Protein AF-A0A8T6UD30-F1 (afdb_monomer)

Structure (mmCIF, N/CA/C/O backbone):
data_AF-A0A8T6UD30-F1
#
_entry.id   AF-A0A8T6UD30-F1
#
loop_
_atom_site.group_PDB
_atom_site.id
_atom_site.type_symbol
_atom_site.label_atom_id
_atom_site.label_alt_id
_atom_site.label_comp_id
_atom_site.label_asym_id
_atom_site.label_entity_id
_atom_site.label_seq_id
_atom_site.pdbx_PDB_ins_code
_atom_site.Cartn_x
_atom_site.Cartn_y
_atom_site.Cartn_z
_atom_site.occupancy
_atom_site.B_iso_or_equiv
_atom_site.auth_seq_id
_atom_site.auth_comp_id
_atom_site.auth_asym_id
_atom_site.auth_atom_id
_atom_site.pdbx_PDB_model_num
ATOM 1 N N . ALA A 1 1 ? 26.776 2.220 4.655 1.00 67.19 1 ALA A N 1
ATOM 2 C CA . ALA A 1 1 ? 25.823 1.754 3.626 1.00 67.19 1 ALA A CA 1
ATOM 3 C C . ALA A 1 1 ? 24.417 1.831 4.207 1.00 67.19 1 ALA A C 1
ATOM 5 O O . ALA A 1 1 ? 24.242 1.425 5.348 1.00 67.19 1 ALA A O 1
ATOM 6 N N . GLN A 1 2 ? 23.453 2.411 3.491 1.00 80.06 2 GLN A N 1
ATOM 7 C CA . GLN A 1 2 ? 22.073 2.538 3.967 1.00 80.06 2 GLN A CA 1
ATOM 8 C C . GLN A 1 2 ? 21.294 1.265 3.616 1.00 80.06 2 GLN A C 1
ATOM 10 O O . GLN A 1 2 ? 21.245 0.878 2.449 1.00 80.06 2 GLN A O 1
ATOM 15 N N . SER A 1 3 ? 20.715 0.599 4.614 1.00 85.44 3 SER A N 1
ATOM 16 C CA . SER A 1 3 ? 19.908 -0.604 4.391 1.00 85.44 3 SER A CA 1
ATOM 17 C C . SER A 1 3 ? 18.579 -0.241 3.724 1.00 85.44 3 SER A C 1
ATOM 19 O O . SER A 1 3 ? 17.870 0.645 4.199 1.00 85.44 3 SER A O 1
ATOM 21 N N . LYS A 1 4 ? 18.230 -0.931 2.631 1.00 92.06 4 LYS A N 1
ATOM 22 C CA . LYS A 1 4 ? 16.924 -0.795 1.966 1.00 92.06 4 LYS A CA 1
ATOM 23 C C . LYS A 1 4 ? 15.877 -1.658 2.666 1.00 92.06 4 LYS A C 1
ATOM 25 O O . LYS A 1 4 ? 16.174 -2.786 3.058 1.00 92.06 4 LYS A O 1
ATOM 30 N N . THR A 1 5 ? 14.645 -1.168 2.755 1.00 94.12 5 THR A N 1
ATOM 31 C CA . THR A 1 5 ? 13.505 -1.961 3.241 1.00 94.12 5 THR A CA 1
ATOM 32 C C . THR A 1 5 ? 13.195 -3.118 2.285 1.00 94.12 5 THR A C 1
ATOM 34 O O . THR A 1 5 ? 13.519 -3.046 1.099 1.00 94.12 5 THR A O 1
ATOM 37 N N . SER A 1 6 ? 12.567 -4.187 2.786 1.00 94.75 6 SER A N 1
ATOM 38 C CA . SER A 1 6 ? 12.199 -5.362 1.978 1.00 94.75 6 SER A CA 1
ATOM 39 C C . SER A 1 6 ? 11.309 -4.990 0.790 1.00 94.75 6 SER A C 1
ATOM 41 O O . SER A 1 6 ? 11.671 -5.283 -0.344 1.00 94.75 6 SER A O 1
ATOM 43 N N . MET A 1 7 ? 10.230 -4.230 1.020 1.00 94.81 7 MET A N 1
ATOM 44 C CA . MET A 1 7 ? 9.329 -3.812 -0.063 1.00 94.81 7 MET A CA 1
ATOM 45 C C . MET A 1 7 ? 10.035 -2.986 -1.147 1.00 94.81 7 MET A C 1
ATOM 47 O O . MET A 1 7 ? 9.715 -3.129 -2.321 1.00 94.81 7 MET A O 1
ATOM 51 N N . LEU A 1 8 ? 11.013 -2.138 -0.793 1.00 93.56 8 LEU A N 1
ATOM 52 C CA . LEU A 1 8 ? 11.779 -1.402 -1.804 1.00 93.56 8 LEU A CA 1
ATOM 53 C C . LEU A 1 8 ? 12.608 -2.358 -2.673 1.00 93.56 8 LEU A C 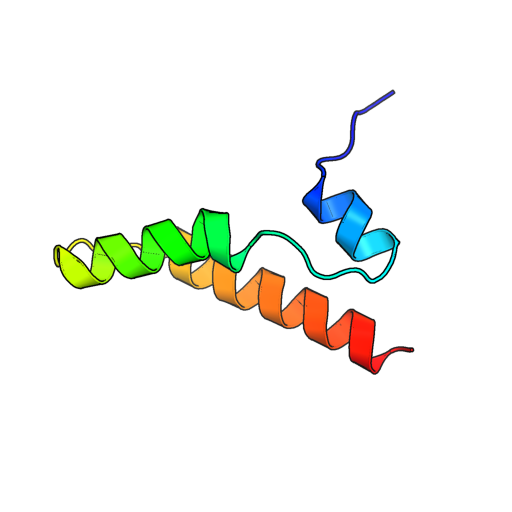1
ATOM 55 O O . LEU A 1 8 ? 12.666 -2.192 -3.887 1.00 93.56 8 LEU A O 1
ATOM 59 N N . GLN A 1 9 ? 13.215 -3.379 -2.066 1.00 94.31 9 GLN A N 1
ATOM 60 C CA . GLN A 1 9 ? 13.948 -4.406 -2.808 1.00 94.31 9 GLN A CA 1
ATOM 61 C C . GLN A 1 9 ? 13.021 -5.244 -3.701 1.00 94.31 9 GLN A C 1
ATOM 63 O O . GLN A 1 9 ? 13.442 -5.661 -4.779 1.00 94.31 9 GLN A O 1
ATOM 68 N N . ASP A 1 10 ? 11.782 -5.503 -3.276 1.00 94.38 10 ASP A N 1
ATOM 69 C CA . ASP A 1 10 ? 10.787 -6.203 -4.095 1.00 94.38 10 ASP A CA 1
ATOM 70 C C . ASP A 1 10 ? 10.373 -5.375 -5.310 1.00 94.38 10 ASP A C 1
ATOM 72 O O . ASP A 1 10 ? 10.402 -5.898 -6.425 1.00 94.38 10 ASP A O 1
ATOM 76 N N . LEU A 1 11 ? 10.119 -4.074 -5.131 1.00 91.69 11 LEU A N 1
ATOM 77 C CA . LEU A 1 11 ? 9.835 -3.156 -6.238 1.00 91.69 11 LEU A CA 1
ATOM 78 C C . LEU A 1 11 ? 10.993 -3.104 -7.244 1.00 91.69 11 LEU A C 1
ATOM 80 O O . LEU A 1 11 ? 10.771 -3.239 -8.443 1.00 91.69 11 LEU A O 1
ATOM 84 N N . GLU A 1 12 ? 12.238 -2.977 -6.777 1.00 91.00 12 GLU A N 1
ATOM 85 C CA . GLU A 1 12 ? 13.425 -2.947 -7.650 1.00 91.00 12 GLU A CA 1
ATOM 86 C C . GLU A 1 12 ? 13.633 -4.252 -8.433 1.00 91.00 12 GLU A C 1
ATOM 88 O O . GLU A 1 12 ? 14.225 -4.245 -9.511 1.00 91.00 12 GLU A O 1
ATOM 93 N N . ARG A 1 13 ? 13.144 -5.380 -7.908 1.00 91.12 13 ARG A N 1
ATOM 94 C CA . ARG A 1 13 ? 13.213 -6.695 -8.563 1.00 91.12 13 ARG A CA 1
ATOM 95 C C . ARG A 1 13 ? 11.946 -7.030 -9.362 1.00 91.12 13 ARG A C 1
ATOM 97 O O . ARG A 1 13 ? 11.898 -8.077 -10.014 1.00 91.12 13 ARG A O 1
ATOM 104 N N . GLY A 1 14 ? 10.938 -6.156 -9.327 1.00 89.00 14 GLY A N 1
ATOM 105 C CA . GLY A 1 14 ? 9.630 -6.355 -9.946 1.00 89.00 14 GLY A CA 1
ATOM 106 C C . GLY A 1 14 ? 8.888 -7.568 -9.383 1.00 89.00 14 GLY A C 1
ATOM 107 O O . GLY A 1 14 ? 8.348 -8.365 -10.147 1.00 89.00 14 GLY A O 1
ATOM 108 N N . ARG A 1 15 ? 8.933 -7.749 -8.061 1.00 91.50 15 ARG A N 1
ATOM 109 C CA . ARG A 1 15 ? 8.127 -8.727 -7.321 1.00 91.50 15 ARG A CA 1
ATOM 110 C C . ARG A 1 15 ? 6.967 -8.027 -6.624 1.00 91.50 15 ARG A C 1
ATOM 112 O O . ARG A 1 15 ? 7.058 -6.842 -6.315 1.00 91.50 15 ARG A O 1
ATOM 119 N N . ALA A 1 16 ? 5.910 -8.782 -6.338 1.00 93.00 16 ALA A N 1
ATOM 120 C CA . ALA A 1 16 ? 4.840 -8.313 -5.465 1.00 93.00 16 ALA A CA 1
ATOM 121 C C . ALA A 1 16 ? 5.387 -8.011 -4.058 1.00 93.00 16 ALA A C 1
ATOM 123 O O . ALA A 1 16 ? 6.209 -8.772 -3.541 1.00 93.00 16 ALA A O 1
ATOM 124 N N . THR A 1 17 ? 4.933 -6.914 -3.453 1.00 96.75 17 THR A N 1
ATOM 125 C CA . THR A 1 17 ? 5.276 -6.526 -2.081 1.00 96.75 17 THR A CA 1
ATOM 126 C C . THR A 1 17 ? 4.265 -7.075 -1.071 1.00 96.75 17 THR A C 1
ATOM 128 O O . THR A 1 17 ? 3.189 -7.564 -1.413 1.00 96.75 17 THR A O 1
ATOM 131 N N . GLU A 1 18 ? 4.578 -6.934 0.216 1.00 97.25 18 GLU A N 1
ATOM 132 C CA . GLU A 1 18 ? 3.693 -7.313 1.325 1.00 97.25 18 GLU A CA 1
ATOM 133 C C . GLU A 1 18 ? 2.675 -6.210 1.701 1.00 97.25 18 GLU A C 1
ATOM 135 O O . GLU A 1 18 ? 2.034 -6.290 2.754 1.00 97.25 18 GLU A O 1
ATOM 140 N N . ILE A 1 19 ? 2.508 -5.160 0.878 1.00 97.50 19 ILE A N 1
ATOM 141 C CA . ILE A 1 19 ? 1.722 -3.959 1.225 1.00 97.50 19 ILE A CA 1
ATOM 142 C C . ILE A 1 19 ? 0.280 -4.275 1.653 1.00 97.50 19 ILE A C 1
ATOM 144 O O . ILE A 1 19 ? -0.249 -3.654 2.581 1.00 97.50 19 ILE A O 1
ATOM 148 N N . ASP A 1 20 ? -0.342 -5.273 1.027 1.00 97.38 20 ASP A N 1
ATOM 149 C CA . ASP A 1 20 ? -1.712 -5.699 1.316 1.00 97.38 20 ASP A CA 1
ATOM 150 C C . ASP A 1 20 ? -1.842 -6.389 2.674 1.00 97.38 20 ASP A C 1
ATOM 152 O O . ASP A 1 20 ? -2.844 -6.218 3.373 1.00 97.38 20 ASP A O 1
ATOM 156 N N . HIS A 1 21 ? -0.811 -7.126 3.079 1.00 97.38 21 HIS A N 1
ATOM 157 C CA . HIS A 1 21 ? -0.779 -7.823 4.360 1.00 97.38 21 HIS A CA 1
ATOM 158 C C . HIS A 1 21 ? -0.404 -6.892 5.513 1.00 97.38 21 HIS A C 1
ATOM 160 O O . HIS A 1 21 ? -0.877 -7.090 6.629 1.00 97.38 21 HIS A O 1
ATOM 166 N N . LEU A 1 22 ? 0.393 -5.854 5.247 1.00 97.19 22 LEU A N 1
ATOM 167 C CA . LEU A 1 22 ? 0.818 -4.884 6.254 1.00 97.19 22 LEU A CA 1
ATOM 168 C C . LEU A 1 22 ? -0.164 -3.707 6.346 1.00 97.19 22 LEU A C 1
ATOM 170 O O . LEU A 1 22 ? -1.023 -3.654 7.227 1.00 97.19 22 LEU A O 1
ATOM 174 N N . THR A 1 23 ? -0.073 -2.751 5.423 1.00 98.19 23 THR A N 1
ATOM 175 C CA . THR A 1 23 ? -0.919 -1.549 5.431 1.00 98.19 23 THR A CA 1
ATOM 176 C C . THR A 1 23 ? -2.362 -1.873 5.049 1.00 98.19 23 THR A C 1
ATOM 17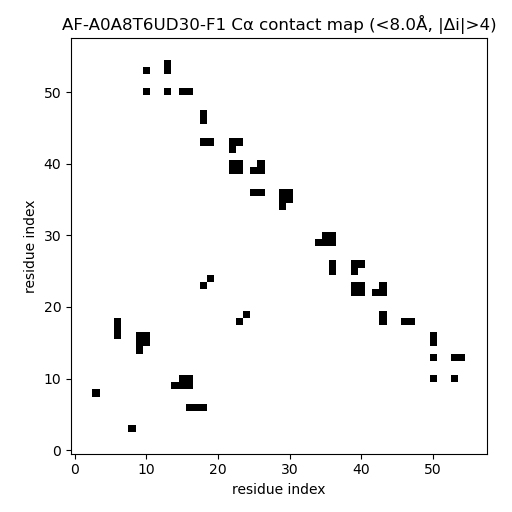8 O O . THR A 1 23 ? -3.292 -1.300 5.618 1.00 98.19 23 THR A O 1
ATOM 181 N N . GLY A 1 24 ? -2.572 -2.828 4.139 1.00 98.31 24 GLY A N 1
ATOM 182 C CA . GLY A 1 24 ? -3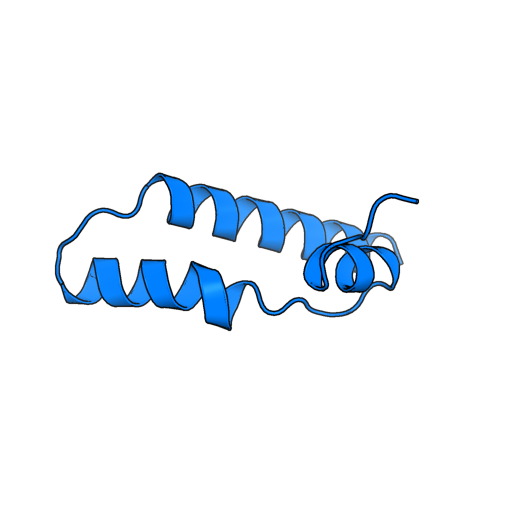.911 -3.294 3.775 1.00 98.31 24 GLY A CA 1
ATOM 183 C C . GLY A 1 24 ? -4.671 -3.903 4.954 1.00 98.31 24 GLY A C 1
ATOM 184 O O . GLY A 1 24 ? -5.859 -3.614 5.122 1.00 98.31 24 GLY A O 1
ATOM 185 N N . ALA A 1 25 ? -3.993 -4.644 5.837 1.00 98.56 25 ALA A N 1
ATOM 186 C CA . ALA A 1 25 ? -4.604 -5.160 7.061 1.00 98.56 25 ALA A CA 1
ATOM 187 C C . ALA A 1 25 ? -5.045 -4.032 8.004 1.00 98.56 25 ALA A C 1
ATOM 189 O O . ALA A 1 25 ? -6.171 -4.066 8.498 1.00 98.56 25 ALA A O 1
ATOM 190 N N . VAL A 1 26 ? -4.219 -2.997 8.197 1.00 98.50 26 VAL A N 1
ATOM 191 C CA . VAL A 1 26 ? -4.578 -1.824 9.018 1.00 98.50 26 VAL A CA 1
ATOM 192 C C . VAL A 1 26 ? -5.821 -1.121 8.469 1.00 98.50 26 VAL A C 1
ATOM 194 O O . VAL A 1 26 ? -6.735 -0.805 9.229 1.00 98.50 26 VAL A O 1
ATOM 197 N N . VAL A 1 27 ? -5.894 -0.913 7.150 1.00 98.75 27 VAL A N 1
ATOM 198 C CA . VAL A 1 27 ? -7.061 -0.285 6.507 1.00 98.75 27 VAL A CA 1
ATOM 199 C C . VAL A 1 27 ? -8.317 -1.139 6.688 1.00 98.75 27 VAL A C 1
ATOM 201 O O . VAL A 1 27 ? -9.374 -0.609 7.038 1.00 98.75 27 VAL A O 1
ATOM 204 N N . ARG A 1 28 ? -8.207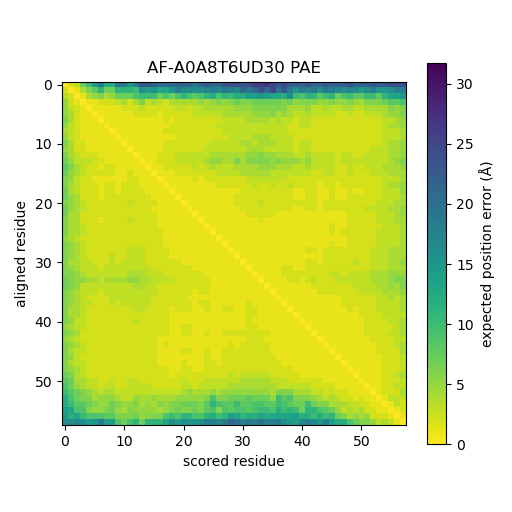 -2.460 6.497 1.00 98.62 28 ARG A N 1
ATOM 205 C CA . ARG A 1 28 ? -9.320 -3.398 6.683 1.00 98.62 28 ARG A CA 1
ATOM 206 C C . ARG A 1 28 ? -9.827 -3.389 8.126 1.00 98.62 28 ARG A C 1
ATOM 208 O O . ARG A 1 28 ? -11.020 -3.186 8.335 1.00 98.62 28 ARG A O 1
ATOM 215 N N . TYR A 1 29 ? -8.937 -3.522 9.109 1.00 98.62 29 TYR A N 1
ATOM 216 C CA . TYR A 1 29 ? -9.317 -3.484 10.522 1.00 98.62 29 TYR A CA 1
ATOM 217 C C . TYR A 1 29 ? -9.891 -2.126 10.935 1.00 98.62 29 TYR A C 1
ATOM 219 O O . TYR A 1 29 ? -10.884 -2.078 11.657 1.00 98.62 29 TYR A O 1
ATOM 227 N N . GLY A 1 30 ? -9.329 -1.019 10.439 1.00 98.56 30 GLY A N 1
ATOM 228 C CA . GLY A 1 30 ? -9.879 0.318 10.668 1.00 98.56 30 GLY A CA 1
ATOM 229 C C . GLY A 1 30 ? -11.326 0.424 10.187 1.00 98.56 30 GLY A C 1
ATOM 230 O O . GLY A 1 30 ? -12.195 0.866 10.934 1.00 98.56 30 GLY A O 1
ATOM 231 N N . ARG A 1 31 ? -11.620 -0.089 8.986 1.00 98.50 31 ARG A N 1
ATOM 232 C CA . ARG A 1 31 ? -12.988 -0.143 8.452 1.00 98.50 31 ARG A CA 1
ATOM 233 C C . ARG A 1 31 ? -13.919 -0.995 9.318 1.00 98.50 31 ARG A C 1
ATOM 235 O O . AR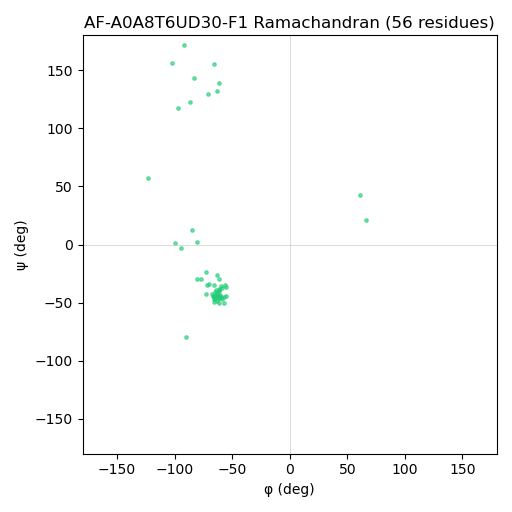G A 1 31 ? -15.021 -0.549 9.615 1.00 98.50 31 ARG A O 1
ATOM 242 N N . GLU A 1 32 ? -13.485 -2.185 9.732 1.00 98.69 32 GLU A N 1
ATOM 243 C CA . GLU A 1 32 ? -14.269 -3.086 10.597 1.00 98.69 32 GLU A CA 1
ATOM 244 C C . GLU A 1 32 ? -14.596 -2.461 11.964 1.00 98.69 32 GLU A C 1
ATOM 246 O O . GLU A 1 32 ? -15.628 -2.769 12.555 1.00 98.69 32 GLU A O 1
ATOM 251 N N . LYS A 1 33 ? -13.729 -1.576 12.470 1.00 98.56 33 LYS A N 1
ATOM 252 C CA . LYS A 1 33 ? -13.881 -0.912 13.774 1.00 98.56 33 LYS A CA 1
ATOM 253 C C . LYS A 1 33 ? -14.430 0.514 13.693 1.00 98.56 33 LYS A C 1
ATOM 255 O O . LYS A 1 33 ? -14.551 1.161 14.727 1.00 98.56 33 LYS A O 1
ATOM 260 N N . GLY A 1 34 ? -14.737 1.018 12.498 1.00 98.44 34 GLY A N 1
ATOM 261 C CA . GLY A 1 34 ? -15.170 2.406 12.308 1.00 98.44 34 GLY A CA 1
ATOM 262 C C . GLY A 1 34 ? -14.087 3.450 12.620 1.00 98.44 34 GLY A C 1
ATOM 263 O O . GLY A 1 34 ? -14.413 4.604 12.877 1.00 98.44 34 GLY A O 1
ATOM 264 N N . VAL A 1 35 ? -12.806 3.065 12.602 1.00 98.69 35 VAL A N 1
ATOM 265 C CA . VAL A 1 35 ? -11.662 3.955 12.842 1.00 98.69 35 VAL A CA 1
ATOM 266 C C . VAL A 1 35 ? -11.086 4.422 11.498 1.00 98.69 35 VAL A C 1
ATOM 268 O O . VAL A 1 35 ? -10.595 3.594 10.722 1.00 98.69 35 VAL A O 1
ATOM 271 N N . PRO A 1 36 ? -11.099 5.734 11.196 1.00 98.25 36 PRO A N 1
ATOM 272 C CA . PRO A 1 36 ? -10.513 6.256 9.967 1.00 98.25 36 PRO A CA 1
ATOM 273 C C . PRO A 1 36 ? -9.001 6.009 9.894 1.00 98.25 36 PRO A C 1
ATOM 275 O O . PRO A 1 36 ? -8.257 6.329 10.817 1.00 98.25 36 PRO A O 1
ATOM 278 N N . THR A 1 37 ?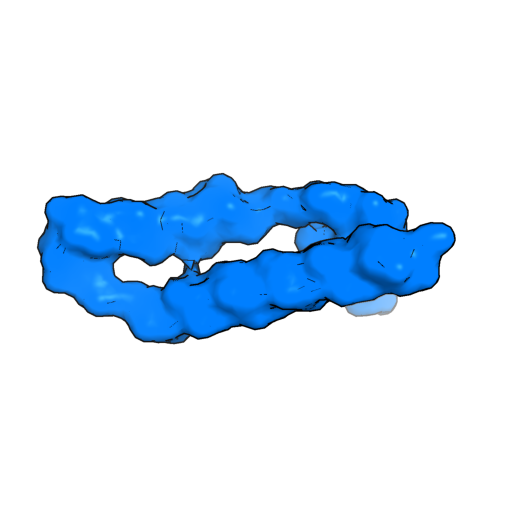 -8.528 5.504 8.752 1.00 98.69 37 THR A N 1
ATOM 279 C CA . THR A 1 37 ? -7.099 5.263 8.478 1.00 98.69 37 THR A CA 1
ATOM 280 C C . THR A 1 37 ? -6.635 6.015 7.218 1.00 98.69 37 THR A C 1
ATOM 282 O O . THR A 1 37 ? -6.157 5.399 6.259 1.00 98.69 37 THR A O 1
ATOM 285 N N . PRO A 1 38 ? -6.781 7.356 7.162 1.00 98.44 38 PRO A N 1
ATOM 286 C CA . PRO A 1 38 ? -6.614 8.122 5.924 1.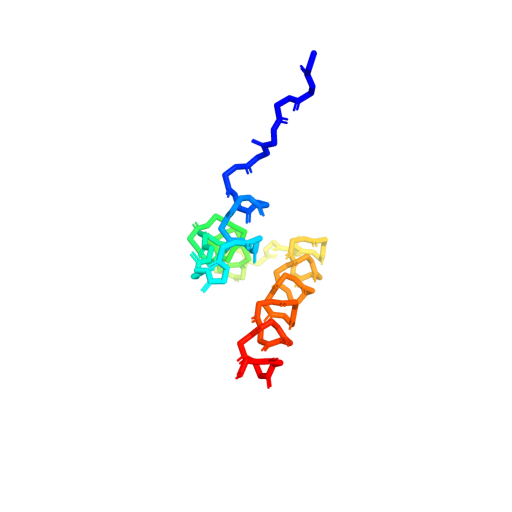0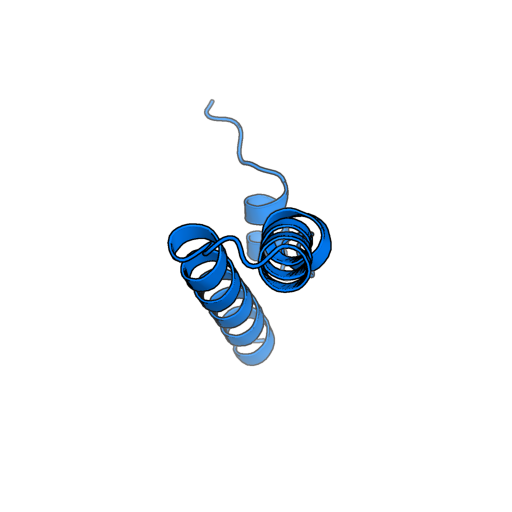0 98.44 38 PRO A CA 1
ATOM 287 C C . PRO A 1 38 ? -5.204 8.002 5.335 1.00 98.44 38 PRO A C 1
ATOM 289 O O . PRO A 1 38 ? -5.054 7.746 4.143 1.00 98.44 38 PRO A O 1
ATOM 292 N N . VAL A 1 39 ? -4.165 8.093 6.170 1.00 98.62 39 VAL A N 1
ATOM 293 C CA . VAL A 1 39 ? -2.768 7.988 5.716 1.00 98.62 39 VAL A CA 1
ATOM 294 C C . VAL A 1 39 ? -2.457 6.587 5.188 1.00 98.62 39 VAL A C 1
ATOM 296 O O . VAL A 1 39 ? -1.927 6.451 4.089 1.00 98.62 39 VAL A O 1
ATOM 299 N N . CYS A 1 40 ? -2.846 5.538 5.920 1.00 98.44 40 CYS A N 1
ATOM 300 C CA . CYS A 1 40 ? -2.644 4.154 5.480 1.00 98.44 40 CYS A CA 1
ATOM 301 C C . CYS A 1 40 ? -3.395 3.861 4.175 1.00 98.44 40 CYS A C 1
ATOM 303 O O . CYS A 1 40 ? -2.853 3.217 3.283 1.00 98.44 40 CYS A O 1
ATOM 305 N N . SER A 1 41 ? -4.615 4.385 4.030 1.00 98.56 41 SER A N 1
ATOM 306 C CA . SER A 1 41 ? -5.419 4.232 2.814 1.00 98.56 41 SER A CA 1
ATOM 307 C C . SER A 1 41 ? -4.758 4.888 1.601 1.00 98.56 41 SER A C 1
ATOM 309 O O . SER A 1 41 ? -4.740 4.301 0.519 1.00 98.56 41 SER A O 1
ATOM 311 N N . THR A 1 42 ? -4.188 6.082 1.775 1.00 98.62 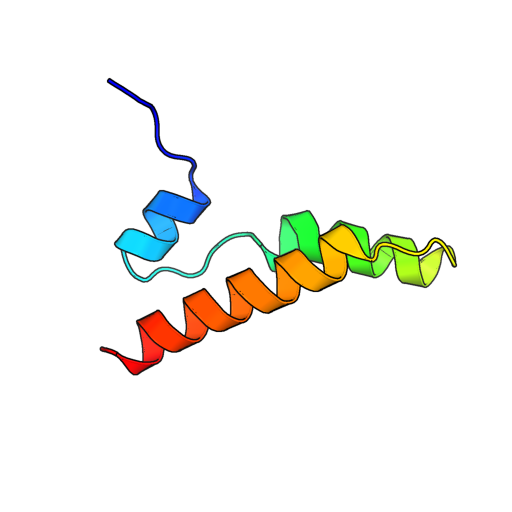42 THR A N 1
ATOM 312 C CA . THR A 1 42 ? -3.442 6.774 0.718 1.00 98.62 42 THR A CA 1
ATOM 313 C C . THR A 1 42 ? -2.169 6.015 0.354 1.00 98.62 42 THR A C 1
ATOM 315 O O . THR A 1 42 ? -1.952 5.729 -0.822 1.00 98.62 42 THR A O 1
ATOM 318 N N . LEU A 1 43 ? -1.359 5.620 1.342 1.00 97.88 43 LEU A N 1
ATOM 319 C CA . LEU A 1 43 ? -0.109 4.888 1.103 1.00 97.88 43 LEU A CA 1
ATOM 320 C C . LEU A 1 43 ? -0.348 3.547 0.404 1.00 97.88 43 LEU A C 1
ATOM 322 O O . LEU A 1 43 ? 0.332 3.244 -0.573 1.00 97.88 43 LEU A O 1
ATOM 326 N N . LEU A 1 44 ? -1.358 2.789 0.836 1.00 98.31 44 LEU A N 1
ATOM 327 C CA . LEU A 1 44 ? -1.757 1.535 0.197 1.00 98.31 44 LEU A CA 1
ATOM 328 C C . LEU A 1 44 ? -2.059 1.731 -1.296 1.00 98.31 44 LEU A C 1
ATOM 330 O O . LEU A 1 44 ? -1.617 0.947 -2.131 1.00 98.31 44 LEU A O 1
ATOM 334 N N . ARG A 1 45 ? -2.797 2.792 -1.650 1.00 98.12 45 ARG A N 1
ATOM 335 C CA . ARG A 1 45 ? -3.138 3.093 -3.050 1.00 98.12 45 ARG A CA 1
ATOM 336 C C . ARG A 1 45 ? -1.912 3.484 -3.871 1.00 98.12 45 ARG A C 1
ATOM 338 O O . ARG A 1 45 ? -1.793 3.026 -5.003 1.00 98.12 45 ARG A O 1
ATOM 345 N N . LEU A 1 46 ? -1.024 4.301 -3.307 1.00 97.50 46 LEU A N 1
ATOM 346 C CA . LEU A 1 46 ? 0.192 4.756 -3.984 1.00 97.50 46 LEU A CA 1
ATOM 347 C C . LEU A 1 46 ? 1.157 3.601 -4.259 1.00 97.50 46 LEU A C 1
ATOM 349 O O . LEU A 1 46 ? 1.651 3.477 -5.376 1.00 97.50 46 LEU A O 1
ATOM 353 N N . VAL A 1 47 ? 1.388 2.727 -3.278 1.00 95.94 47 VAL A N 1
ATOM 354 C CA . VAL A 1 47 ? 2.283 1.575 -3.459 1.00 95.94 47 VAL A CA 1
ATOM 355 C C . VAL A 1 47 ? 1.703 0.594 -4.474 1.00 95.94 47 VAL A C 1
ATOM 357 O O . VAL A 1 47 ? 2.409 0.224 -5.404 1.00 95.94 47 VAL A O 1
ATOM 360 N N . ARG A 1 48 ? 0.402 0.278 -4.397 1.00 95.50 48 ARG A N 1
ATOM 361 C CA . ARG A 1 48 ? -0.264 -0.557 -5.412 1.00 95.50 48 ARG A CA 1
ATOM 362 C C . ARG A 1 48 ? -0.180 0.038 -6.816 1.00 95.50 48 ARG A C 1
ATOM 364 O O . ARG A 1 48 ? -0.099 -0.703 -7.787 1.00 95.50 48 ARG A O 1
ATOM 371 N N . ALA A 1 49 ? -0.278 1.363 -6.949 1.00 95.25 49 ALA A N 1
ATOM 372 C CA . ALA A 1 49 ? -0.096 2.027 -8.239 1.00 95.25 49 ALA A CA 1
ATOM 373 C C . ALA A 1 49 ? 1.336 1.848 -8.743 1.00 95.25 49 ALA A C 1
ATOM 375 O O . ALA A 1 49 ? 1.529 1.405 -9.868 1.00 95.25 49 ALA A O 1
ATOM 376 N N . ARG A 1 50 ? 2.324 2.068 -7.873 1.00 94.19 50 ARG A N 1
ATOM 377 C CA . ARG A 1 50 ? 3.730 1.882 -8.222 1.00 94.19 50 ARG A CA 1
ATOM 378 C C . ARG A 1 50 ? 4.067 0.441 -8.610 1.00 94.19 50 ARG A C 1
ATOM 380 O O . ARG A 1 50 ? 4.857 0.246 -9.525 1.00 94.19 50 ARG A O 1
ATOM 387 N N . GLU A 1 51 ? 3.493 -0.549 -7.930 1.00 92.69 51 GLU A N 1
ATOM 388 C CA . GLU A 1 51 ? 3.645 -1.963 -8.293 1.00 92.69 51 GLU A CA 1
ATOM 389 C C . GLU A 1 51 ? 3.100 -2.247 -9.693 1.00 92.69 51 GLU A C 1
ATOM 391 O O . GLU A 1 51 ? 3.788 -2.889 -10.481 1.00 92.69 51 GLU A O 1
ATOM 396 N N . ARG A 1 52 ? 1.904 -1.737 -10.024 1.00 90.88 52 ARG A N 1
ATOM 397 C CA . ARG A 1 52 ? 1.316 -1.901 -11.362 1.00 90.88 52 ARG A CA 1
ATOM 398 C C . ARG A 1 52 ? 2.161 -1.239 -12.443 1.00 90.88 52 ARG A C 1
ATOM 400 O O . ARG A 1 52 ? 2.514 -1.911 -13.400 1.00 90.88 52 ARG A O 1
ATOM 407 N N . ASP A 1 53 ? 2.575 0.013 -12.241 1.00 90.75 53 ASP A N 1
ATOM 408 C CA . ASP A 1 53 ? 3.403 0.741 -13.213 1.00 90.75 53 ASP A CA 1
ATOM 409 C C . ASP A 1 53 ? 4.704 -0.014 -13.549 1.00 90.75 53 ASP A C 1
ATOM 411 O O . ASP A 1 53 ? 5.190 0.041 -14.674 1.00 90.75 53 ASP A O 1
ATOM 415 N N . LEU A 1 54 ? 5.290 -0.715 -12.571 1.00 85.06 54 LEU A N 1
ATOM 416 C CA . LEU A 1 54 ? 6.511 -1.506 -12.760 1.00 85.06 54 LEU A CA 1
ATOM 417 C C . LEU A 1 54 ? 6.266 -2.846 -13.465 1.00 85.06 54 LEU A C 1
ATOM 419 O O . LEU A 1 54 ? 7.173 -3.347 -14.129 1.00 85.06 54 LEU A O 1
ATOM 423 N N . VAL A 1 55 ? 5.080 -3.435 -13.300 1.00 79.19 55 VAL A N 1
ATOM 424 C CA . VAL A 1 55 ? 4.663 -4.634 -14.041 1.00 79.19 55 VAL A CA 1
ATOM 425 C C . VAL A 1 55 ? 4.354 -4.274 -15.493 1.00 79.19 55 VAL A C 1
ATOM 427 O O . VAL A 1 55 ? 4.799 -4.985 -16.385 1.00 79.19 55 VAL A O 1
ATOM 430 N N . ASP A 1 56 ? 3.661 -3.159 -15.726 1.00 78.38 56 ASP A N 1
ATOM 431 C CA . ASP A 1 56 ? 3.239 -2.720 -17.061 1.00 78.38 56 ASP A CA 1
ATOM 432 C C . ASP A 1 56 ? 4.406 -2.183 -17.913 1.00 78.38 56 ASP A C 1
ATOM 434 O O . ASP A 1 56 ? 4.341 -2.189 -19.139 1.00 78.38 56 ASP A O 1
ATOM 438 N N . ALA A 1 57 ? 5.488 -1.717 -17.280 1.00 75.00 57 ALA A N 1
ATOM 439 C CA . ALA A 1 57 ? 6.702 -1.258 -17.959 1.00 75.00 57 ALA A CA 1
ATOM 440 C C . ALA A 1 57 ? 7.652 -2.394 -18.405 1.00 75.00 57 ALA A C 1
ATOM 442 O O . ALA A 1 57 ? 8.744 -2.104 -18.903 1.00 75.00 57 ALA A O 1
ATOM 443 N N . ARG A 1 58 ? 7.282 -3.660 -18.182 1.00 61.84 58 ARG A N 1
ATOM 444 C CA . ARG A 1 58 ? 8.057 -4.859 -18.533 1.00 61.84 58 ARG A CA 1
ATOM 445 C C . ARG A 1 58 ? 7.519 -5.525 -19.793 1.00 61.84 58 ARG A C 1
ATOM 447 O O . ARG A 1 58 ? 8.375 -5.971 -20.587 1.00 61.84 58 ARG A O 1
#

pLDDT: mean 93.42, std 7.8, range [61.84, 98.75]

Mean predicted aligned error: 3.37 Å

Radius of gyration: 13.06 Å; Cα contacts (8 Å, |Δi|>4): 39; chains: 1; bounding box: 41×17×32 Å

Secondary structure (DSSP, 8-state):
-PPPPHHHHHHHHTPPPSHHHHHHHHHHHHHHHT---HHHHHHHHHHHHHHHHHHHT-

Sequence (58 aa):
AQSKTSMLQDLERGRATEIDHLTGAVVRYGREKGVPTPVCSTLLRLVRARERDLVDAR

Foldseek 3Di:
DDDDDPQVVCLVVLHDDCLCVPLVVVCVVCVVVVHDDPVSVVVSVVSVVSSVVSVVVD

Solvent-accessible surface area (backbone atoms only — not comparable to full-atom values): 3455 Å² total; per-residue (Å²): 134,84,85,76,56,70,53,60,54,24,54,77,69,68,43,85,59,61,53,61,72,54,42,38,42,52,39,52,51,20,61,78,69,75,42,89,43,67,66,45,50,51,50,45,53,52,52,54,48,54,54,47,56,54,59,74,75,106

Nearest PDB structures (foldseek):
  3hwr-assembly1_B  TM=9.660E-01  e=3.897E-03  Cupriavidus pinatubonensis JMP134
  8wl4-assembly1_B-2  TM=9.851E-01  e=7.364E-03  Levilactobacillus brevis
  8wl1-assembly1_A-2  TM=9.835E-01  e=1.012E-02  Levilactobacillus brevis
  8wl3-assembly1_B-2  TM=9.827E-01  e=1.150E-02  Levilactobacillus brevis
  1ks9-assembly1_A  TM=9.872E-01  e=3.851E-02  Escherichia coli